Protein AF-A0A2J9VJ28-F1 (afdb_monomer_lite)

Structure (mmCIF, N/CA/C/O backbone):
data_AF-A0A2J9VJ28-F1
#
_entry.id   AF-A0A2J9VJ28-F1
#
loop_
_atom_site.group_PDB
_atom_site.id
_atom_site.type_symbol
_atom_site.label_atom_id
_atom_site.label_alt_id
_atom_site.label_comp_id
_atom_site.label_asym_id
_atom_site.label_entity_id
_atom_site.label_seq_id
_atom_site.pdbx_PDB_ins_code
_atom_site.Cartn_x
_atom_site.Cartn_y
_atom_site.Cartn_z
_atom_site.occupancy
_atom_site.B_iso_or_equiv
_atom_site.auth_seq_id
_atom_site.auth_comp_id
_atom_site.auth_asym_id
_atom_site.auth_atom_id
_atom_site.pdbx_PDB_model_num
ATOM 1 N N . MET A 1 1 ? 22.442 -10.511 1.779 1.00 36.62 1 MET A N 1
ATOM 2 C CA . MET A 1 1 ? 21.939 -11.692 2.509 1.00 36.62 1 MET A CA 1
ATOM 3 C C . MET A 1 1 ? 20.596 -11.286 3.087 1.00 36.62 1 MET A C 1
ATOM 5 O O . MET A 1 1 ? 20.595 -10.283 3.794 1.00 36.62 1 MET A O 1
ATOM 9 N N . PRO A 1 2 ? 19.474 -11.937 2.734 1.00 44.50 2 PRO A N 1
ATOM 10 C CA . PRO A 1 2 ? 18.228 -11.713 3.461 1.00 44.50 2 PRO A CA 1
ATOM 11 C C . PRO A 1 2 ? 18.479 -12.052 4.935 1.00 44.50 2 PRO A C 1
ATOM 13 O O . PRO A 1 2 ? 19.242 -12.977 5.234 1.00 44.50 2 PRO A O 1
ATOM 16 N N . ALA A 1 3 ? 17.928 -11.259 5.850 1.00 50.22 3 ALA A N 1
ATOM 17 C CA . ALA A 1 3 ? 17.976 -11.591 7.264 1.00 50.22 3 ALA A CA 1
ATOM 18 C C . ALA A 1 3 ? 17.287 -12.953 7.434 1.00 50.22 3 ALA A C 1
ATOM 20 O O . ALA A 1 3 ? 16.152 -13.126 6.999 1.00 50.22 3 ALA A O 1
ATOM 21 N N . HIS A 1 4 ? 17.997 -13.946 7.971 1.00 47.19 4 HIS A N 1
ATOM 22 C CA . HIS A 1 4 ? 17.440 -15.283 8.159 1.00 47.19 4 HIS A CA 1
ATOM 23 C C . HIS A 1 4 ? 16.258 -15.185 9.131 1.00 47.19 4 HIS A C 1
ATOM 25 O O . HIS A 1 4 ? 16.442 -14.815 10.290 1.00 47.19 4 HIS A O 1
ATOM 31 N N . ASN A 1 5 ? 15.056 -15.456 8.632 1.00 59.75 5 ASN A N 1
ATOM 32 C CA . ASN A 1 5 ? 13.830 -15.521 9.411 1.00 59.75 5 ASN A CA 1
ATOM 33 C C . ASN A 1 5 ? 13.154 -16.858 9.090 1.00 59.75 5 ASN A C 1
ATOM 35 O O . ASN A 1 5 ? 12.869 -17.135 7.925 1.00 59.75 5 ASN A O 1
ATOM 39 N N . ASP A 1 6 ? 12.924 -17.669 10.124 1.00 58.50 6 ASP A N 1
ATOM 40 C CA . ASP A 1 6 ? 12.365 -19.022 10.014 1.00 58.50 6 ASP A CA 1
ATOM 41 C C . ASP A 1 6 ? 10.912 -19.044 9.503 1.00 58.50 6 ASP A C 1
ATOM 43 O O . ASP A 1 6 ? 10.438 -20.084 9.050 1.00 58.50 6 ASP A O 1
ATOM 47 N N . ASN A 1 7 ? 10.207 -17.906 9.542 1.00 62.66 7 ASN A N 1
ATOM 48 C CA . ASN A 1 7 ? 8.799 -17.813 9.157 1.00 62.66 7 ASN A CA 1
ATOM 49 C C . ASN A 1 7 ? 8.594 -17.303 7.721 1.00 62.66 7 ASN A C 1
ATOM 51 O O . ASN A 1 7 ? 7.649 -17.738 7.069 1.00 62.66 7 ASN A O 1
ATOM 55 N N . PHE A 1 8 ? 9.447 -16.393 7.225 1.00 70.75 8 PHE A N 1
ATOM 56 C CA . PHE A 1 8 ? 9.437 -15.908 5.833 1.00 70.75 8 PHE A CA 1
ATOM 57 C C . PHE A 1 8 ? 10.669 -15.021 5.550 1.00 70.75 8 PHE A C 1
ATOM 59 O O . PHE A 1 8 ? 10.946 -14.114 6.341 1.00 70.75 8 PHE A O 1
ATOM 66 N N . PRO A 1 9 ? 11.384 -15.183 4.418 1.00 66.56 9 PRO A N 1
ATOM 67 C CA . PRO A 1 9 ? 12.689 -14.544 4.178 1.00 66.56 9 PRO A CA 1
ATOM 68 C C . PRO A 1 9 ? 12.651 -13.012 4.056 1.00 66.56 9 PRO A C 1
ATOM 70 O O . PRO A 1 9 ? 13.695 -12.361 4.114 1.00 66.56 9 PRO A O 1
ATOM 73 N N . TRP A 1 10 ? 11.460 -12.432 3.888 1.00 70.62 10 TRP A N 1
ATOM 74 C CA . TRP A 1 10 ? 11.256 -10.994 3.686 1.00 70.62 10 TRP A CA 1
ATOM 75 C C . TRP A 1 10 ? 10.707 -10.275 4.928 1.00 70.62 10 TRP A C 1
ATOM 77 O O . TRP A 1 10 ? 10.450 -9.072 4.892 1.00 70.62 10 TRP A O 1
ATOM 87 N N . MET A 1 11 ? 10.494 -10.986 6.035 1.00 71.81 11 MET A N 1
ATOM 88 C CA . MET A 1 11 ? 9.987 -10.390 7.270 1.00 71.81 11 MET A CA 1
ATOM 89 C C . MET A 1 11 ? 11.046 -9.560 7.994 1.00 71.81 11 MET A C 1
ATOM 91 O O . MET A 1 11 ? 12.244 -9.828 7.915 1.00 71.81 11 MET A O 1
ATOM 95 N N . SER A 1 12 ? 10.577 -8.578 8.767 1.00 68.00 12 SER A N 1
ATOM 96 C CA . SER A 1 12 ? 11.438 -7.803 9.654 1.00 68.00 12 SER A CA 1
ATOM 97 C C . SER A 1 12 ? 12.167 -8.728 10.617 1.00 68.00 12 SER A C 1
ATOM 99 O O . SER A 1 12 ? 11.549 -9.566 11.279 1.00 68.00 12 SER A O 1
ATOM 101 N N . TYR A 1 13 ? 13.476 -8.522 10.744 1.00 61.53 13 TYR A N 1
ATOM 102 C CA . TYR A 1 13 ? 14.297 -9.226 11.729 1.00 61.53 13 TYR A CA 1
ATOM 103 C C . TYR A 1 13 ? 13.820 -8.952 13.166 1.00 61.53 13 TYR A C 1
ATOM 105 O O . TYR A 1 13 ? 13.924 -9.804 14.045 1.00 61.53 13 TYR A O 1
ATOM 113 N N . TYR A 1 14 ? 13.243 -7.770 13.404 1.00 60.59 14 TYR A N 1
ATOM 114 C CA . TYR A 1 14 ? 12.724 -7.356 14.710 1.00 60.59 14 TYR A CA 1
ATOM 115 C C . TYR A 1 14 ? 11.274 -7.802 14.962 1.00 60.59 14 TYR A C 1
ATOM 117 O O . TYR A 1 14 ? 10.726 -7.544 16.039 1.00 60.59 14 TYR A O 1
ATOM 125 N N . GLY A 1 15 ? 10.643 -8.455 13.978 1.00 59.47 15 GLY A N 1
ATOM 126 C CA . GLY A 1 15 ? 9.337 -9.111 14.089 1.00 59.47 15 GLY A CA 1
ATOM 127 C C . GLY A 1 15 ? 8.144 -8.195 14.374 1.00 59.47 15 GLY A C 1
ATOM 128 O O . GLY A 1 15 ? 7.037 -8.696 14.536 1.00 59.47 15 GLY A O 1
ATOM 129 N N . ASN A 1 16 ? 8.329 -6.874 14.457 1.00 67.25 16 ASN A N 1
ATOM 130 C CA . ASN A 1 16 ? 7.264 -5.946 14.825 1.00 67.25 16 ASN A CA 1
ATOM 131 C C . ASN A 1 16 ? 7.320 -4.678 13.973 1.00 67.25 16 ASN A C 1
ATOM 133 O O . ASN A 1 16 ? 8.302 -3.937 14.011 1.00 67.25 16 ASN A O 1
ATOM 137 N N . TYR A 1 17 ? 6.219 -4.371 13.291 1.00 86.50 17 TYR A N 1
ATOM 138 C CA . TYR A 1 17 ? 6.070 -3.167 12.475 1.00 86.50 17 TYR A CA 1
ATOM 139 C C . TYR A 1 17 ? 5.407 -2.039 13.278 1.00 86.50 17 TYR A C 1
ATOM 141 O O . TYR A 1 17 ? 4.523 -1.342 12.784 1.00 86.50 17 TYR A O 1
ATOM 149 N N . LYS A 1 18 ? 5.859 -1.816 14.523 1.00 88.50 18 LYS A N 1
ATOM 150 C CA . LYS A 1 18 ? 5.230 -0.865 15.465 1.00 88.50 18 LYS A CA 1
ATOM 151 C C . LYS A 1 18 ? 5.097 0.542 14.901 1.00 88.50 18 LYS A C 1
ATOM 153 O O . LYS A 1 18 ? 4.093 1.204 15.134 1.00 88.50 18 LYS A O 1
ATOM 158 N N . PHE A 1 19 ? 6.110 0.999 14.163 1.00 89.00 19 PHE A N 1
ATOM 159 C CA . PHE A 1 19 ? 6.052 2.301 13.509 1.00 89.00 19 PHE A CA 1
ATOM 160 C C . PHE A 1 19 ? 4.891 2.349 12.515 1.00 89.00 19 PHE A C 1
ATOM 162 O O . PHE A 1 19 ? 4.063 3.247 12.589 1.00 89.00 19 PHE A O 1
ATOM 169 N N . PHE A 1 20 ? 4.780 1.355 11.635 1.00 92.75 20 PHE A N 1
ATOM 170 C CA . PHE A 1 20 ? 3.677 1.268 10.685 1.00 92.75 20 PHE A CA 1
ATOM 171 C C . PHE A 1 20 ? 2.314 1.202 11.387 1.00 92.75 20 PHE A C 1
ATOM 173 O O . PHE A 1 20 ? 1.430 1.991 11.059 1.00 92.75 20 PHE A O 1
ATOM 180 N N . GLU A 1 21 ? 2.162 0.333 12.387 1.00 94.50 21 GLU A N 1
ATOM 181 C CA . GLU A 1 21 ? 0.929 0.206 13.174 1.00 94.50 21 GLU A CA 1
ATOM 182 C C . GLU A 1 21 ? 0.527 1.541 13.810 1.00 94.50 21 GLU A C 1
ATOM 184 O O . GLU A 1 21 ? -0.621 1.970 13.685 1.00 94.50 21 GLU A O 1
ATOM 189 N N . GLN A 1 22 ? 1.480 2.241 14.434 1.00 94.44 22 GLN A N 1
ATOM 190 C CA . GLN A 1 22 ? 1.255 3.564 15.006 1.00 94.44 22 GLN A CA 1
ATOM 191 C C . GLN A 1 22 ? 0.779 4.555 13.937 1.00 94.44 22 GLN A C 1
ATOM 193 O O . GLN A 1 22 ? -0.231 5.228 14.134 1.00 94.44 22 GLN A O 1
ATOM 198 N N . ARG A 1 23 ? 1.457 4.618 12.783 1.00 95.19 23 ARG A N 1
ATOM 199 C CA . ARG A 1 23 ? 1.068 5.524 11.693 1.00 95.19 23 ARG A CA 1
ATOM 200 C C . ARG A 1 23 ? -0.318 5.210 11.147 1.00 95.19 23 ARG A C 1
ATOM 202 O O . ARG A 1 23 ? -1.038 6.148 10.827 1.00 95.19 23 ARG A O 1
ATOM 209 N N . MET A 1 24 ? -0.701 3.937 11.049 1.00 96.62 24 MET A N 1
ATOM 210 C CA . MET A 1 24 ? -2.042 3.549 10.602 1.00 96.62 24 MET A CA 1
ATOM 211 C C . MET A 1 24 ? -3.113 3.938 11.619 1.00 96.62 24 MET A C 1
ATOM 213 O O . MET A 1 24 ? -4.136 4.482 11.222 1.00 96.62 24 MET A O 1
ATOM 217 N N . ASN A 1 25 ? -2.859 3.747 12.915 1.00 95.38 25 ASN A N 1
ATOM 218 C CA . ASN A 1 25 ? -3.793 4.144 13.974 1.00 95.38 25 ASN A CA 1
ATOM 219 C C . ASN A 1 25 ? -3.971 5.670 14.082 1.00 95.38 25 ASN A C 1
ATOM 221 O O . ASN A 1 25 ? -5.034 6.142 14.472 1.00 95.38 25 ASN A O 1
ATOM 225 N N . GLU A 1 26 ? -2.950 6.452 13.724 1.00 96.19 26 GLU A N 1
ATOM 226 C CA . GLU A 1 26 ? -3.006 7.922 13.702 1.00 96.19 26 GLU A CA 1
ATOM 227 C C . GLU A 1 26 ? -3.590 8.492 12.393 1.00 96.19 26 GLU A C 1
ATOM 229 O O . GLU A 1 26 ? -3.913 9.682 12.318 1.00 96.19 26 GLU A O 1
ATOM 234 N N . HIS A 1 27 ? -3.698 7.690 11.329 1.00 97.00 27 HIS A N 1
ATOM 235 C CA . HIS A 1 27 ? -4.052 8.193 10.006 1.00 97.00 27 HIS A CA 1
ATOM 236 C C . HIS A 1 27 ? -5.557 8.465 9.880 1.00 97.00 27 HIS A C 1
ATOM 238 O O . HIS A 1 27 ? -6.380 7.560 9.952 1.00 97.00 27 HIS A O 1
ATOM 244 N N . SER A 1 28 ? -5.936 9.698 9.535 1.00 96.88 28 SER A N 1
ATOM 245 C CA . SER A 1 28 ? -7.340 10.155 9.466 1.00 96.88 28 SER A CA 1
ATOM 246 C C . SER A 1 28 ? -8.233 9.460 8.423 1.00 96.88 28 SER A C 1
ATOM 248 O O . SER A 1 28 ? -9.434 9.728 8.354 1.00 96.88 28 SER A O 1
ATOM 250 N N . LYS A 1 29 ? -7.662 8.605 7.570 1.00 97.00 29 LYS A N 1
ATOM 251 C CA . LYS A 1 29 ? -8.390 7.781 6.583 1.00 97.00 29 LYS A CA 1
ATOM 252 C C . LYS A 1 29 ? -8.544 6.323 6.992 1.00 97.00 29 LYS A C 1
ATOM 254 O O . LYS A 1 29 ? -9.261 5.603 6.303 1.00 97.00 29 LYS A O 1
ATOM 259 N N . VAL A 1 30 ? -7.891 5.906 8.068 1.00 97.69 30 VAL A N 1
ATOM 260 C CA . VAL A 1 30 ? -7.955 4.545 8.592 1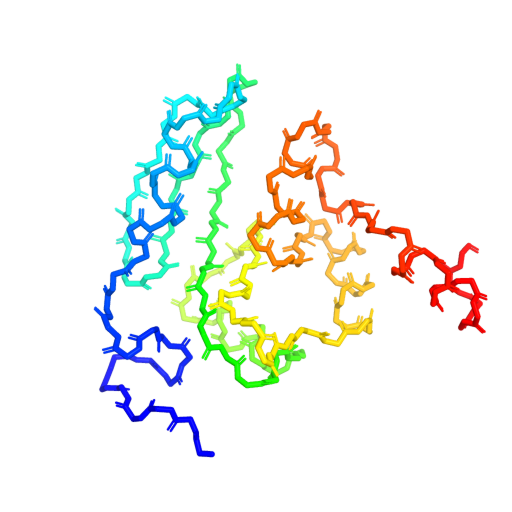.00 97.69 30 VAL A CA 1
ATOM 261 C C . VAL A 1 30 ? -8.971 4.518 9.731 1.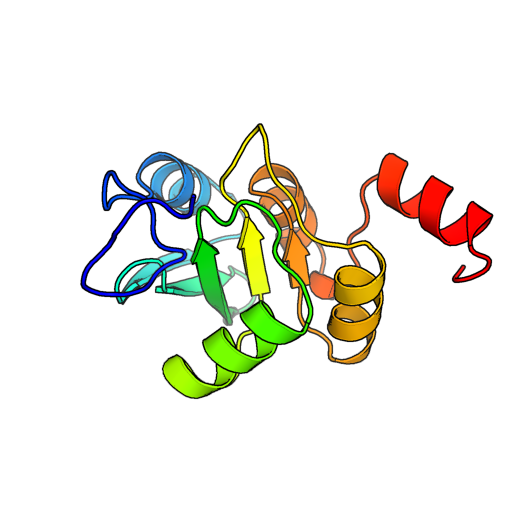00 97.69 30 VAL A C 1
ATOM 263 O O . VAL A 1 30 ? -8.944 5.374 10.610 1.00 97.69 30 VAL A O 1
ATOM 266 N N . ASN A 1 31 ? -9.873 3.544 9.681 1.00 97.31 31 ASN A N 1
ATOM 267 C CA . ASN A 1 31 ? -10.819 3.233 10.747 1.00 97.31 31 ASN A CA 1
ATOM 268 C C . ASN A 1 31 ? -10.211 2.229 11.732 1.00 97.31 31 ASN A C 1
ATOM 270 O O . ASN A 1 31 ? -10.311 2.387 12.945 1.00 97.31 31 ASN A O 1
ATOM 274 N N . SER A 1 32 ? -9.573 1.181 11.204 1.00 97.06 32 SER A N 1
ATOM 275 C CA . SER A 1 32 ? -8.959 0.130 12.011 1.00 97.06 32 SER A CA 1
ATOM 276 C C . SER A 1 32 ? -7.772 -0.511 11.289 1.00 97.06 32 SER A C 1
ATOM 278 O O . SER A 1 32 ? -7.735 -0.597 10.061 1.00 97.06 32 SER A O 1
ATOM 280 N N . CYS A 1 33 ? -6.783 -0.956 12.063 1.00 97.06 33 CYS A N 1
ATOM 281 C CA . CYS A 1 33 ? -5.626 -1.701 11.579 1.00 97.06 33 CYS A CA 1
ATOM 282 C C . CYS A 1 33 ? -5.480 -2.964 12.427 1.00 97.06 33 CYS A C 1
ATOM 284 O O . CYS A 1 33 ? -5.233 -2.887 13.631 1.00 97.06 33 CYS A O 1
ATOM 286 N N . ARG A 1 34 ? -5.677 -4.134 11.814 1.00 96.12 34 ARG A N 1
ATOM 287 C CA . ARG A 1 34 ? -5.614 -5.429 12.493 1.00 96.12 34 ARG A CA 1
ATOM 288 C C . ARG A 1 34 ? -4.536 -6.294 11.869 1.00 96.12 34 ARG A C 1
ATOM 290 O O . ARG A 1 34 ? -4.583 -6.573 10.675 1.00 96.12 34 ARG A O 1
ATOM 297 N N . GLN A 1 35 ? -3.621 -6.785 12.692 1.00 94.38 35 GLN A N 1
ATOM 298 C CA . GLN A 1 35 ? -2.669 -7.800 12.267 1.00 94.38 35 GLN A CA 1
ATOM 299 C C . GLN A 1 35 ? -3.394 -9.135 12.026 1.00 94.38 35 GLN A C 1
ATOM 301 O O . GLN A 1 35 ? -4.173 -9.592 12.866 1.00 94.38 35 GLN A O 1
ATOM 306 N N . LEU A 1 36 ? -3.165 -9.725 10.855 1.00 92.88 36 LEU A N 1
ATOM 307 C CA . LEU A 1 36 ? -3.660 -11.046 10.467 1.00 92.88 36 LEU A CA 1
ATOM 308 C C . LEU A 1 36 ? -2.579 -12.114 10.642 1.00 92.88 36 LEU A C 1
ATOM 310 O O . LEU A 1 36 ? -2.888 -13.217 11.076 1.00 92.88 36 LEU A O 1
ATOM 314 N N . ASP A 1 37 ? -1.338 -11.763 10.307 1.00 89.94 37 ASP A N 1
ATOM 315 C CA . ASP A 1 37 ? -0.157 -12.619 10.411 1.00 89.94 37 ASP A CA 1
ATOM 316 C C . ASP A 1 37 ? 1.106 -11.742 10.538 1.00 89.94 37 ASP A C 1
ATOM 318 O O . ASP A 1 37 ? 1.033 -10.507 10.577 1.00 89.94 37 ASP A O 1
ATOM 322 N N . ALA A 1 38 ? 2.286 -12.345 10.603 1.00 85.94 38 ALA A N 1
ATOM 323 C CA . ALA A 1 38 ? 3.550 -11.628 10.582 1.00 85.94 38 ALA A CA 1
ATOM 324 C C . ALA A 1 38 ? 3.681 -10.795 9.288 1.00 85.94 38 ALA A C 1
ATOM 326 O O . ALA A 1 38 ? 3.672 -11.302 8.172 1.00 85.94 38 ALA A O 1
ATOM 327 N N . GLY A 1 39 ? 3.735 -9.469 9.440 1.00 89.12 39 GLY A N 1
ATOM 328 C CA . GLY A 1 39 ? 3.765 -8.535 8.309 1.00 89.12 39 GLY A CA 1
ATOM 329 C C . GLY A 1 39 ? 2.465 -8.435 7.504 1.00 89.12 39 GLY A C 1
ATOM 330 O O . GLY A 1 39 ? 2.406 -7.634 6.580 1.00 89.12 39 GLY A O 1
ATOM 331 N N . LEU A 1 40 ? 1.405 -9.176 7.836 1.00 93.88 40 LEU A N 1
ATOM 332 C CA . LEU A 1 40 ? 0.139 -9.140 7.104 1.00 93.88 40 LEU A CA 1
ATOM 333 C C . LEU A 1 40 ? -0.942 -8.439 7.922 1.00 93.88 40 LEU A C 1
ATOM 335 O O . LEU A 1 40 ? -1.227 -8.821 9.057 1.00 93.88 40 LEU A O 1
ATOM 339 N N . TYR A 1 41 ? -1.591 -7.446 7.322 1.00 96.62 41 TYR A N 1
ATOM 340 C CA . TYR A 1 41 ? -2.571 -6.590 7.978 1.00 96.62 41 TYR A CA 1
ATOM 341 C C . TYR A 1 41 ? -3.868 -6.494 7.181 1.00 96.62 41 TYR A C 1
ATOM 343 O O . TYR A 1 41 ? -3.879 -6.489 5.953 1.00 96.62 41 TYR A O 1
ATOM 351 N N . SER A 1 42 ? -4.969 -6.365 7.912 1.00 97.75 42 SER A N 1
ATOM 352 C CA . SER A 1 42 ? -6.260 -5.913 7.414 1.00 97.75 42 SER A CA 1
ATOM 353 C C . SER A 1 42 ? -6.452 -4.467 7.849 1.00 97.75 42 SER A C 1
ATOM 355 O O . SER A 1 42 ? -6.548 -4.192 9.047 1.00 97.75 42 SER A O 1
ATOM 357 N N . ILE A 1 43 ? -6.519 -3.553 6.887 1.00 98.06 43 ILE A N 1
ATOM 358 C CA . ILE A 1 43 ? -6.693 -2.121 7.131 1.00 98.06 43 ILE A CA 1
ATOM 359 C C . ILE A 1 43 ? -8.062 -1.713 6.624 1.00 98.06 43 ILE A C 1
ATOM 361 O O . ILE A 1 43 ? -8.330 -1.750 5.427 1.00 98.06 43 ILE A O 1
ATOM 365 N N . GLU A 1 44 ? -8.935 -1.318 7.532 1.00 98.00 44 GLU A N 1
ATOM 366 C CA . GLU A 1 44 ? -10.231 -0.767 7.179 1.00 98.00 44 GLU A CA 1
ATOM 367 C C . GLU A 1 44 ? -10.101 0.744 7.012 1.00 98.00 44 GLU A C 1
ATOM 369 O O . GLU A 1 44 ? -9.643 1.445 7.914 1.00 98.00 44 GLU A O 1
ATOM 374 N N . LEU A 1 45 ? -10.494 1.256 5.852 1.00 97.00 45 LEU A N 1
ATOM 375 C CA . LEU A 1 45 ? -10.551 2.684 5.583 1.00 97.00 45 LEU A CA 1
ATOM 376 C C . LEU A 1 45 ? -11.900 3.257 6.021 1.00 97.00 45 LEU A C 1
ATOM 378 O O . LEU A 1 45 ? -12.925 2.583 5.966 1.00 97.00 45 LEU A O 1
ATOM 382 N N . ASN A 1 46 ? -11.935 4.555 6.319 1.00 94.44 46 ASN A N 1
ATOM 383 C CA . ASN A 1 46 ? -13.166 5.284 6.667 1.00 94.44 46 ASN A CA 1
ATOM 384 C C . ASN A 1 46 ? -14.217 5.300 5.541 1.00 94.44 46 ASN A C 1
ATOM 386 O O . ASN A 1 46 ? -15.358 5.697 5.753 1.00 94.44 46 ASN A O 1
ATOM 390 N N . THR A 1 47 ? -13.843 4.879 4.331 1.00 92.12 47 THR A N 1
ATOM 391 C CA . THR A 1 47 ? -14.763 4.672 3.206 1.00 92.12 47 THR A CA 1
ATOM 392 C C . THR A 1 47 ? -15.514 3.337 3.272 1.00 92.12 47 THR A C 1
ATOM 394 O O . THR A 1 47 ? -16.360 3.089 2.418 1.00 92.12 47 THR A O 1
ATOM 397 N N . GLY A 1 48 ? -15.193 2.467 4.236 1.00 92.06 48 GLY A N 1
ATOM 398 C CA . GLY A 1 48 ? -15.698 1.096 4.348 1.00 92.06 48 GLY A CA 1
ATOM 399 C C . GLY A 1 48 ? -14.931 0.073 3.501 1.00 92.06 48 GLY A C 1
ATOM 400 O O . GLY A 1 48 ? -15.258 -1.109 3.530 1.00 92.06 48 GLY A O 1
ATOM 401 N N . LYS A 1 49 ? -13.909 0.495 2.739 1.00 94.81 49 LYS A N 1
ATOM 402 C CA . LYS A 1 49 ? -13.028 -0.429 2.008 1.00 94.81 49 LYS A CA 1
ATOM 403 C C . LYS A 1 49 ? -12.027 -1.061 2.973 1.00 94.81 49 LYS A C 1
ATOM 405 O O . LYS A 1 49 ? -11.344 -0.345 3.698 1.00 94.81 49 LYS A O 1
ATOM 410 N N . THR A 1 50 ? -11.883 -2.379 2.918 1.00 97.44 50 THR A N 1
ATOM 411 C CA . THR A 1 50 ? -10.825 -3.110 3.624 1.00 97.44 50 THR A CA 1
ATOM 412 C C . THR A 1 50 ? -9.699 -3.450 2.656 1.00 97.44 50 THR A C 1
ATOM 414 O O . THR A 1 50 ? -9.968 -3.898 1.545 1.00 97.44 50 THR A O 1
ATOM 417 N N . LEU A 1 51 ? -8.455 -3.216 3.070 1.00 98.19 51 LEU A N 1
ATOM 418 C CA . LEU A 1 51 ? -7.244 -3.534 2.323 1.00 98.19 51 LEU A CA 1
ATOM 419 C C . LEU A 1 51 ? -6.468 -4.637 3.041 1.00 98.19 51 LEU A C 1
ATOM 421 O O . LEU A 1 51 ? -6.151 -4.501 4.225 1.00 98.19 51 LEU A O 1
ATOM 425 N N . LYS A 1 52 ? -6.110 -5.692 2.314 1.00 98.06 52 LYS A N 1
ATOM 426 C CA . LYS A 1 52 ? -5.135 -6.692 2.738 1.00 98.06 52 LYS A CA 1
ATOM 427 C C . LYS A 1 52 ? -3.733 -6.228 2.357 1.00 98.06 52 LYS A C 1
ATOM 429 O O . LYS A 1 52 ? -3.367 -6.209 1.183 1.00 98.06 52 LYS A O 1
ATOM 434 N N . VAL A 1 53 ? -2.961 -5.829 3.360 1.00 97.50 53 VAL A N 1
ATOM 435 C CA . VAL A 1 53 ? -1.666 -5.171 3.187 1.00 97.50 53 VAL A CA 1
ATOM 436 C C . VAL A 1 53 ? -0.557 -6.049 3.733 1.00 97.50 53 VAL A C 1
ATOM 438 O O . VAL A 1 53 ? -0.600 -6.450 4.894 1.00 97.50 53 VAL A O 1
ATOM 441 N N . PHE A 1 54 ? 0.447 -6.318 2.906 1.00 95.06 54 PHE A N 1
ATOM 442 C CA . PHE A 1 54 ? 1.672 -6.982 3.330 1.00 95.06 54 PHE A CA 1
ATOM 443 C C . PHE A 1 54 ? 2.788 -5.950 3.507 1.00 95.06 54 PHE A C 1
ATOM 445 O O . PHE A 1 54 ? 3.022 -5.137 2.621 1.00 95.06 54 PHE A O 1
ATOM 452 N N . ILE A 1 55 ? 3.474 -5.962 4.644 1.00 92.44 55 ILE A N 1
ATOM 453 C CA . ILE A 1 55 ? 4.636 -5.123 4.927 1.00 92.44 55 ILE A CA 1
ATOM 454 C C . ILE A 1 55 ? 5.857 -6.010 5.171 1.00 92.44 55 ILE A C 1
ATOM 456 O O . ILE A 1 55 ? 5.797 -6.969 5.938 1.00 92.44 55 ILE A O 1
ATOM 460 N N . CYS A 1 56 ? 6.966 -5.690 4.504 1.00 89.00 56 CYS A N 1
ATOM 461 C CA . CYS A 1 56 ? 8.180 -6.505 4.510 1.00 89.00 56 CYS A CA 1
ATOM 462 C C . CYS A 1 56 ? 9.461 -5.655 4.511 1.00 89.00 56 CYS A C 1
ATOM 464 O O . CYS A 1 56 ? 9.461 -4.504 4.073 1.00 89.00 56 CYS A O 1
ATOM 466 N N . GLU A 1 57 ? 10.574 -6.230 4.968 1.00 83.19 57 GLU A N 1
ATOM 467 C CA . GLU A 1 57 ? 11.924 -5.645 4.911 1.00 83.19 57 GLU A CA 1
ATOM 468 C C . GLU A 1 57 ? 12.768 -6.389 3.862 1.00 83.19 57 GLU A C 1
ATOM 470 O O . GLU A 1 57 ? 13.747 -7.062 4.175 1.00 83.19 57 GLU A O 1
ATOM 475 N N . CYS A 1 58 ? 12.370 -6.311 2.591 1.00 76.12 58 CYS A N 1
ATOM 476 C CA . CYS A 1 58 ? 13.091 -6.973 1.504 1.00 76.12 58 CYS A CA 1
ATOM 477 C C . CYS A 1 58 ? 14.182 -6.070 0.906 1.00 76.12 58 CYS A C 1
ATOM 479 O O . CYS A 1 58 ? 13.949 -4.878 0.706 1.00 76.12 58 CYS A O 1
ATOM 481 N N . TYR A 1 59 ? 15.357 -6.641 0.589 1.00 70.94 59 TYR A N 1
ATOM 482 C CA . TYR A 1 59 ? 16.476 -5.913 -0.029 1.00 70.94 59 TYR A CA 1
ATOM 483 C C . TYR A 1 59 ? 16.188 -5.453 -1.467 1.00 70.94 59 TYR A C 1
ATOM 485 O O . TYR A 1 59 ? 16.614 -4.380 -1.893 1.00 70.94 59 TYR A O 1
ATOM 493 N N . SER A 1 60 ? 15.445 -6.261 -2.215 1.00 78.12 60 SER A N 1
ATOM 494 C CA . SER A 1 60 ? 14.984 -5.933 -3.557 1.00 78.12 60 SER A CA 1
ATOM 495 C C . SER A 1 60 ? 13.687 -6.686 -3.791 1.00 78.12 60 SER A C 1
ATOM 497 O O . SER A 1 60 ? 13.701 -7.909 -3.866 1.00 78.12 60 SER A O 1
ATOM 499 N N . PHE A 1 61 ? 12.572 -5.960 -3.828 1.00 86.56 61 PHE A N 1
ATOM 500 C CA . PHE A 1 61 ? 11.255 -6.565 -4.002 1.00 86.56 61 PHE A CA 1
ATOM 501 C C . PHE A 1 61 ? 10.801 -6.416 -5.459 1.00 86.56 61 PHE A C 1
ATOM 503 O O . PHE A 1 61 ? 10.534 -5.307 -5.931 1.00 86.56 61 PHE A O 1
ATOM 510 N N . GLY A 1 62 ? 10.757 -7.527 -6.187 1.00 89.94 62 GLY A N 1
ATOM 511 C CA . GLY A 1 62 ? 10.370 -7.606 -7.588 1.00 89.94 62 GLY A CA 1
ATOM 512 C C . GLY A 1 62 ? 9.169 -8.525 -7.812 1.00 89.94 62 GLY A C 1
ATOM 513 O O . GLY A 1 62 ? 8.428 -8.886 -6.897 1.00 89.94 62 GLY A O 1
ATOM 514 N N . THR A 1 63 ? 8.951 -8.891 -9.075 1.00 92.19 63 THR A N 1
ATOM 515 C CA . THR A 1 63 ? 7.811 -9.722 -9.489 1.00 92.19 63 THR A CA 1
ATOM 516 C C . THR A 1 63 ? 7.830 -11.103 -8.847 1.00 92.19 63 THR A C 1
ATOM 518 O O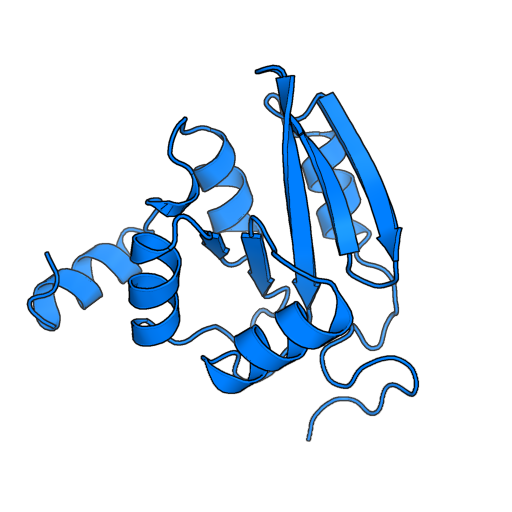 . THR A 1 63 ? 6.773 -11.602 -8.473 1.00 92.19 63 THR A O 1
ATOM 521 N N . ALA A 1 64 ? 9.006 -11.714 -8.687 1.00 90.75 64 AL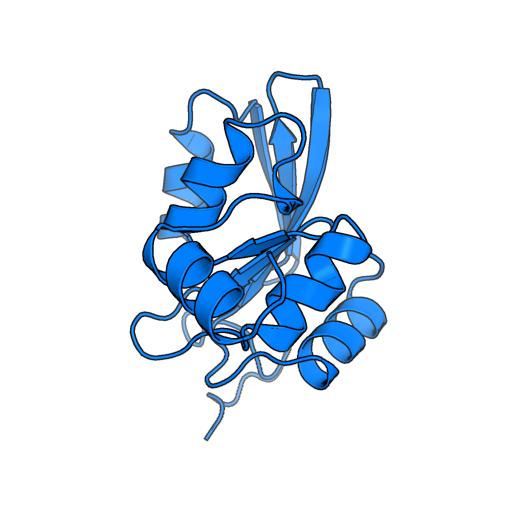A A N 1
ATOM 522 C CA . ALA A 1 64 ? 9.125 -13.035 -8.077 1.00 90.75 64 ALA A CA 1
ATOM 523 C C . ALA A 1 64 ? 8.695 -13.011 -6.603 1.00 90.75 64 ALA A C 1
ATOM 525 O O . ALA A 1 64 ? 7.858 -13.816 -6.198 1.00 90.75 64 ALA A O 1
ATOM 526 N N . GLU A 1 65 ? 9.184 -12.037 -5.831 1.00 91.00 65 GLU A N 1
ATOM 527 C CA . GLU A 1 65 ? 8.840 -11.882 -4.414 1.00 91.00 65 GLU A CA 1
ATOM 528 C C . GLU A 1 65 ? 7.356 -11.535 -4.225 1.00 91.00 65 GLU A C 1
ATOM 530 O O . GLU A 1 65 ? 6.717 -11.988 -3.272 1.00 91.00 65 GLU A O 1
ATOM 535 N N . TYR A 1 66 ? 6.777 -10.761 -5.149 1.00 93.19 66 TYR A N 1
ATOM 536 C CA . TYR A 1 66 ? 5.342 -10.487 -5.158 1.00 93.19 66 TYR A CA 1
ATOM 537 C C . TYR A 1 66 ? 4.512 -11.752 -5.408 1.00 93.19 66 TYR A C 1
ATOM 539 O O . TYR A 1 66 ? 3.562 -12.011 -4.670 1.00 93.19 66 TYR A O 1
ATOM 547 N N . VAL A 1 67 ? 4.883 -12.558 -6.409 1.00 92.88 67 VAL A N 1
ATOM 548 C CA . VAL A 1 67 ? 4.200 -13.825 -6.713 1.00 92.88 67 VAL A CA 1
ATOM 549 C C . VAL A 1 67 ? 4.278 -14.775 -5.521 1.00 92.88 67 VAL A C 1
ATOM 551 O O . VAL A 1 67 ? 3.241 -15.261 -5.081 1.00 92.88 67 VAL A O 1
ATOM 554 N N . GLU A 1 68 ? 5.462 -14.954 -4.932 1.00 91.94 68 GLU A N 1
ATOM 555 C CA . GLU A 1 68 ? 5.649 -15.771 -3.726 1.00 91.94 68 GLU A CA 1
ATOM 556 C C . GLU A 1 68 ? 4.781 -15.260 -2.561 1.00 91.94 68 GLU A C 1
ATOM 558 O O . GLU A 1 68 ? 4.132 -16.037 -1.859 1.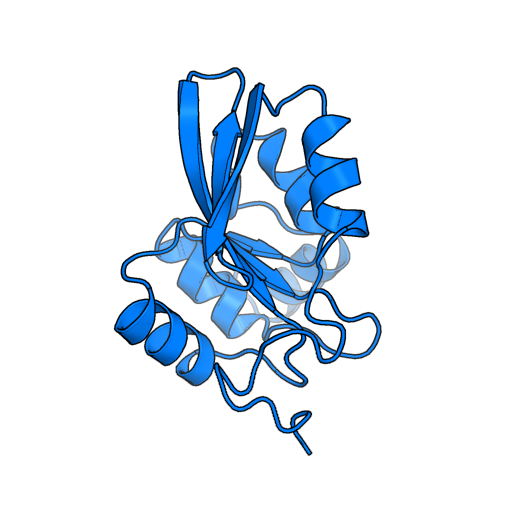00 91.94 68 GLU A O 1
ATOM 563 N N . SER A 1 69 ? 4.698 -13.940 -2.372 1.00 91.81 69 SER A N 1
ATOM 564 C CA . SER A 1 69 ? 3.834 -13.342 -1.344 1.00 91.81 69 SER A CA 1
ATOM 565 C C . SER A 1 69 ? 2.355 -13.658 -1.591 1.00 91.81 69 SER A C 1
ATOM 567 O O . SER A 1 69 ? 1.622 -13.956 -0.648 1.00 91.81 69 SER A O 1
ATOM 569 N N . CYS A 1 70 ? 1.910 -13.635 -2.849 1.00 93.19 70 CYS A N 1
ATOM 570 C CA . CYS A 1 70 ? 0.546 -14.002 -3.215 1.00 93.19 70 CYS A CA 1
ATOM 571 C C . CYS A 1 70 ? 0.260 -15.502 -3.089 1.00 93.19 70 CYS A C 1
ATOM 573 O O . CYS A 1 70 ? -0.862 -15.869 -2.748 1.00 93.19 70 CYS A O 1
ATOM 575 N N . GLU A 1 71 ? 1.236 -16.375 -3.327 1.00 93.19 71 GLU A N 1
ATOM 576 C CA . GLU A 1 71 ? 1.083 -17.818 -3.104 1.00 93.19 71 GLU A CA 1
ATOM 577 C C . GLU A 1 71 ? 0.896 -18.140 -1.616 1.00 93.19 71 GLU A C 1
ATOM 579 O O . GLU A 1 71 ? 0.050 -18.961 -1.264 1.00 93.19 71 GLU A O 1
ATOM 584 N N . ASN A 1 72 ? 1.628 -17.449 -0.739 1.00 90.62 72 ASN A N 1
ATOM 585 C CA . ASN A 1 72 ? 1.567 -17.675 0.706 1.00 90.62 72 ASN A CA 1
ATOM 586 C C . ASN A 1 72 ? 0.357 -17.003 1.367 1.00 90.62 72 ASN A C 1
ATOM 588 O O . ASN A 1 72 ? -0.329 -17.608 2.191 1.00 90.62 72 ASN A O 1
ATOM 592 N N . TYR A 1 73 ? 0.071 -15.749 1.009 1.00 91.88 73 TYR A N 1
ATOM 593 C CA . TYR A 1 73 ? -0.955 -14.945 1.675 1.00 91.88 73 TYR A CA 1
ATOM 594 C C . TYR A 1 73 ? -2.230 -14.766 0.846 1.00 91.88 73 TYR A C 1
ATOM 596 O O . TYR A 1 73 ? -3.190 -14.167 1.331 1.00 91.88 73 TYR A O 1
ATOM 604 N N . GLY A 1 74 ? -2.299 -15.279 -0.380 1.00 93.25 74 GLY A N 1
ATOM 605 C CA . GLY A 1 74 ? -3.384 -14.994 -1.321 1.00 93.25 74 GLY A CA 1
ATOM 606 C C . GLY A 1 74 ? -3.282 -13.593 -1.936 1.00 93.25 74 GLY A C 1
ATOM 607 O O . GLY A 1 74 ? -2.283 -12.893 -1.788 1.00 93.25 74 GLY A O 1
ATOM 608 N N . SER A 1 75 ? -4.341 -13.154 -2.622 1.00 95.06 75 SER A N 1
ATOM 609 C CA . SER A 1 75 ? -4.382 -11.830 -3.258 1.00 95.06 75 SER A CA 1
ATOM 610 C C . SER A 1 75 ? -4.155 -10.701 -2.249 1.00 95.06 75 SER A C 1
ATOM 612 O O . SER A 1 75 ? -4.819 -10.659 -1.210 1.00 95.06 75 SER A O 1
ATOM 614 N N . LEU A 1 76 ? -3.260 -9.774 -2.584 1.00 97.25 76 LEU A N 1
ATOM 615 C CA . LEU A 1 76 ? -2.923 -8.609 -1.770 1.00 97.25 76 LEU A CA 1
ATOM 616 C C . LEU A 1 76 ? -3.453 -7.336 -2.430 1.00 97.25 76 LEU A C 1
ATOM 618 O O . LEU A 1 76 ? -3.389 -7.190 -3.647 1.00 97.25 76 LEU A O 1
ATOM 622 N N . ASP A 1 77 ? -3.933 -6.399 -1.619 1.00 98.19 77 ASP A N 1
ATOM 623 C CA . ASP A 1 77 ? -4.367 -5.077 -2.076 1.00 98.19 77 ASP A CA 1
ATOM 624 C C . ASP A 1 77 ? -3.190 -4.100 -2.145 1.00 98.19 77 ASP A C 1
ATOM 626 O O . ASP A 1 77 ? -3.157 -3.205 -2.998 1.00 98.19 77 ASP A O 1
ATOM 630 N N . ALA A 1 78 ? -2.218 -4.252 -1.242 1.00 97.81 78 ALA A N 1
ATOM 631 C CA . ALA A 1 78 ? -0.983 -3.487 -1.271 1.00 97.81 78 ALA A CA 1
ATOM 632 C C . ALA A 1 78 ? 0.202 -4.234 -0.644 1.00 97.81 78 ALA A C 1
ATOM 634 O O . ALA A 1 78 ? 0.032 -5.033 0.279 1.00 97.81 78 ALA A O 1
ATOM 635 N N . VAL A 1 79 ? 1.406 -3.899 -1.104 1.00 96.00 79 VAL A N 1
ATOM 636 C CA . VAL A 1 79 ? 2.681 -4.275 -0.490 1.00 96.00 79 VAL A CA 1
ATOM 637 C C . VAL A 1 79 ? 3.446 -3.019 -0.084 1.00 96.00 79 VAL A C 1
ATOM 639 O O . VAL A 1 79 ? 3.510 -2.041 -0.834 1.00 96.00 79 VAL A O 1
ATOM 642 N N . ILE A 1 80 ? 4.031 -3.053 1.109 1.00 94.69 80 ILE A N 1
ATOM 643 C CA . ILE A 1 80 ? 4.804 -1.966 1.696 1.00 94.69 80 ILE A CA 1
ATOM 644 C C . ILE A 1 80 ? 6.221 -2.449 1.983 1.00 94.69 80 ILE A C 1
ATOM 646 O O . ILE A 1 80 ? 6.430 -3.401 2.736 1.00 94.69 80 ILE A O 1
ATOM 650 N N . ILE A 1 81 ? 7.207 -1.749 1.435 1.00 92.00 81 ILE A N 1
ATOM 651 C CA . ILE A 1 81 ? 8.616 -1.990 1.728 1.00 92.00 81 ILE A CA 1
ATOM 652 C C . ILE A 1 81 ? 9.032 -1.080 2.884 1.00 92.00 81 ILE A C 1
ATOM 654 O O . ILE A 1 81 ? 9.092 0.142 2.759 1.00 92.00 81 ILE A O 1
ATOM 658 N N . SER A 1 82 ? 9.301 -1.685 4.038 1.00 87.19 82 SER A N 1
ATOM 659 C CA . SER A 1 82 ? 9.663 -1.011 5.288 1.00 87.19 82 SER A CA 1
ATOM 660 C C . SER A 1 82 ? 11.183 -0.904 5.464 1.00 87.19 82 SER A C 1
ATOM 662 O O . SER A 1 82 ? 11.710 -1.225 6.526 1.00 87.19 82 SER A O 1
ATOM 664 N N . SER A 1 83 ? 11.913 -0.480 4.429 1.00 77.56 83 SER A N 1
ATOM 665 C CA . SER A 1 83 ? 13.377 -0.354 4.470 1.00 77.56 83 SER A CA 1
ATOM 666 C C . SER A 1 83 ? 13.845 0.972 3.881 1.00 77.56 83 SER A C 1
ATOM 668 O O . SER A 1 83 ? 13.419 1.365 2.803 1.00 77.56 83 SER A O 1
ATOM 670 N N . ASN A 1 84 ? 14.776 1.640 4.567 1.00 70.44 84 ASN A N 1
ATOM 671 C CA . ASN A 1 84 ? 15.394 2.881 4.079 1.00 70.44 84 ASN A CA 1
ATOM 672 C C . ASN A 1 84 ? 16.470 2.642 3.010 1.00 70.44 84 ASN A C 1
ATOM 674 O O . ASN A 1 84 ? 16.913 3.581 2.356 1.00 70.44 84 ASN A O 1
ATOM 678 N N . TRP A 1 85 ? 16.939 1.403 2.879 1.00 64.44 85 TRP A N 1
ATOM 679 C CA . TRP A 1 85 ? 18.077 1.046 2.028 1.00 64.44 85 TRP A CA 1
ATOM 680 C C . TRP A 1 85 ? 17.660 0.250 0.796 1.00 64.44 85 TRP A C 1
ATOM 682 O O . TRP A 1 85 ? 18.497 -0.081 -0.037 1.00 64.44 85 TRP A O 1
ATOM 692 N N . CYS A 1 86 ? 16.390 -0.141 0.740 1.00 72.06 86 CYS A N 1
ATOM 693 C CA . CYS A 1 86 ? 15.882 -1.167 -0.151 1.00 72.06 86 CYS A CA 1
ATOM 694 C C . CYS A 1 86 ? 14.503 -0.756 -0.653 1.00 72.06 86 CYS A C 1
ATOM 696 O O . CYS A 1 86 ? 13.758 -0.083 0.055 1.00 72.06 86 CYS A O 1
ATOM 698 N N . GLY A 1 87 ? 14.160 -1.171 -1.864 1.00 82.31 87 GLY A N 1
ATOM 699 C CA . GLY A 1 87 ? 12.924 -0.752 -2.503 1.00 82.31 87 GLY A CA 1
ATOM 700 C C . GLY A 1 87 ? 12.394 -1.795 -3.467 1.00 82.31 87 GLY A C 1
ATOM 701 O O . GLY A 1 87 ? 12.915 -2.906 -3.585 1.00 82.31 87 GLY A O 1
ATOM 702 N N . TYR A 1 88 ? 11.340 -1.402 -4.161 1.00 90.19 88 TYR A N 1
ATOM 703 C CA . TYR A 1 88 ? 10.724 -2.174 -5.224 1.00 90.19 88 TYR A CA 1
ATOM 704 C C . TYR A 1 88 ? 11.179 -1.677 -6.598 1.00 90.19 88 TYR A C 1
ATOM 706 O O . TYR A 1 88 ? 11.596 -0.525 -6.748 1.00 90.19 88 TYR A O 1
ATOM 714 N N . SER A 1 89 ? 11.084 -2.530 -7.618 1.00 91.69 89 SER A N 1
ATOM 715 C CA . SER A 1 89 ? 11.349 -2.102 -8.994 1.00 91.69 89 SER A CA 1
ATOM 716 C C . SER A 1 89 ? 10.191 -1.266 -9.557 1.00 91.69 89 SER A C 1
ATOM 718 O O . SER A 1 89 ? 9.018 -1.481 -9.244 1.00 91.69 89 SER A O 1
ATOM 720 N N . LEU A 1 90 ? 10.509 -0.305 -10.429 1.00 92.50 90 LEU A N 1
ATOM 721 C CA . LEU A 1 90 ? 9.488 0.515 -11.095 1.00 92.50 90 LEU A CA 1
ATOM 722 C C . LEU A 1 90 ? 8.647 -0.297 -12.093 1.00 92.50 90 LEU A C 1
ATOM 724 O O . LEU A 1 90 ? 7.486 0.030 -12.327 1.00 92.50 90 LEU A O 1
ATOM 728 N N . GLU A 1 91 ? 9.205 -1.379 -12.634 1.00 93.81 91 GLU A N 1
ATOM 729 C CA . GLU A 1 91 ? 8.470 -2.348 -13.451 1.00 93.81 91 GLU A CA 1
ATOM 730 C C . GLU A 1 91 ? 7.413 -3.073 -12.616 1.00 93.81 91 GLU A C 1
ATOM 732 O O . GLU A 1 91 ? 6.247 -3.080 -13.002 1.00 93.81 91 GLU A O 1
ATOM 737 N N . LEU A 1 92 ? 7.778 -3.569 -11.423 1.00 94.56 92 LEU A N 1
ATOM 738 C CA . LEU A 1 92 ? 6.814 -4.167 -10.498 1.00 94.56 92 LEU A CA 1
ATOM 739 C C . LEU A 1 92 ? 5.711 -3.168 -10.147 1.00 94.56 92 LEU A C 1
ATOM 741 O O . LEU A 1 92 ? 4.531 -3.502 -10.191 1.00 94.56 92 LEU A O 1
ATOM 745 N N . LYS A 1 93 ? 6.085 -1.925 -9.826 1.00 95.81 93 LYS A N 1
ATOM 746 C CA . LYS A 1 93 ? 5.130 -0.855 -9.525 1.00 95.81 93 LYS A CA 1
ATOM 747 C C . LYS A 1 93 ? 4.112 -0.678 -10.653 1.00 95.81 93 LYS A C 1
ATOM 749 O O . LYS A 1 93 ? 2.914 -0.638 -10.381 1.00 95.81 93 LYS A O 1
ATOM 754 N N . ARG A 1 94 ? 4.573 -0.591 -11.904 1.00 95.62 94 ARG A N 1
ATOM 755 C CA . ARG A 1 94 ? 3.716 -0.461 -13.091 1.00 95.62 94 ARG A CA 1
ATOM 756 C C . ARG A 1 94 ? 2.796 -1.672 -13.257 1.00 95.62 94 ARG A C 1
ATOM 758 O O . ARG A 1 94 ? 1.597 -1.502 -13.475 1.00 95.62 94 ARG A O 1
ATOM 765 N N . ASP A 1 95 ? 3.344 -2.875 -13.148 1.00 95.06 95 ASP A N 1
ATOM 766 C CA . ASP A 1 95 ? 2.596 -4.110 -13.376 1.00 95.06 95 ASP A CA 1
ATOM 767 C C . ASP A 1 95 ? 1.518 -4.303 -12.293 1.00 95.06 95 ASP A C 1
ATOM 769 O O . ASP A 1 95 ? 0.358 -4.584 -12.601 1.00 95.06 95 ASP A O 1
ATOM 773 N N . CYS A 1 96 ? 1.848 -4.028 -11.028 1.00 96.12 96 CYS A N 1
ATOM 774 C CA . CYS A 1 96 ? 0.886 -4.027 -9.928 1.00 96.12 96 CYS A CA 1
ATOM 775 C C . CYS A 1 96 ? -0.176 -2.931 -10.086 1.00 96.12 96 CYS A C 1
ATOM 777 O O . CYS A 1 96 ? -1.353 -3.201 -9.854 1.00 96.12 96 CYS A O 1
ATOM 779 N N . MET A 1 97 ? 0.187 -1.729 -10.550 1.00 96.06 97 MET A N 1
ATOM 780 C CA . MET A 1 97 ? -0.787 -0.671 -10.851 1.00 96.06 97 MET A CA 1
ATOM 781 C C . MET A 1 97 ? -1.835 -1.126 -11.872 1.00 96.06 97 MET A C 1
ATOM 783 O O . MET A 1 97 ? -3.020 -0.841 -11.687 1.00 96.06 97 MET A O 1
ATOM 787 N N . ALA A 1 98 ? -1.422 -1.849 -12.919 1.00 95.12 98 ALA A N 1
ATOM 788 C CA . ALA A 1 98 ? -2.337 -2.417 -13.910 1.00 95.12 98 ALA A CA 1
ATOM 789 C C . ALA A 1 98 ? -3.263 -3.490 -13.303 1.00 95.12 98 ALA A C 1
ATOM 791 O O . ALA A 1 98 ? -4.423 -3.595 -13.695 1.00 95.12 98 ALA A O 1
ATOM 792 N N . ALA A 1 99 ? -2.776 -4.228 -12.302 1.00 95.69 99 ALA A N 1
ATOM 793 C CA . ALA A 1 99 ? -3.544 -5.201 -11.526 1.00 95.69 99 ALA A CA 1
ATOM 794 C C . ALA A 1 99 ? -4.345 -4.591 -10.354 1.00 95.69 99 ALA A C 1
ATOM 796 O O . ALA A 1 99 ? -4.944 -5.330 -9.579 1.00 95.69 99 ALA A O 1
ATOM 797 N N . GLN A 1 100 ? -4.372 -3.260 -10.215 1.00 97.31 100 GLN A N 1
ATOM 798 C CA . GLN A 1 100 ? -5.004 -2.535 -9.102 1.00 97.31 100 GLN A CA 1
ATOM 799 C C . GLN A 1 100 ? -4.416 -2.836 -7.711 1.00 97.31 100 GLN A C 1
ATOM 801 O O . GLN A 1 100 ? -5.077 -2.647 -6.690 1.00 97.31 100 GLN A O 1
ATOM 806 N N . VAL A 1 101 ? -3.146 -3.239 -7.669 1.00 97.94 101 VAL A N 1
ATOM 807 C CA . VAL A 1 101 ? -2.384 -3.517 -6.449 1.00 97.94 101 VAL A CA 1
ATOM 808 C C . VAL A 1 101 ? -1.379 -2.398 -6.205 1.00 97.94 101 VAL A C 1
ATOM 810 O O . VAL A 1 101 ? -0.673 -1.947 -7.106 1.00 97.94 101 VAL A O 1
ATOM 813 N N . GLY A 1 102 ? -1.322 -1.909 -4.970 1.00 97.31 102 GLY A N 1
ATOM 814 C CA . GLY A 1 102 ? -0.420 -0.825 -4.601 1.00 97.31 102 GLY A CA 1
ATOM 815 C C . GLY A 1 102 ? 0.942 -1.322 -4.119 1.00 97.31 102 GLY A C 1
ATOM 816 O O . GLY A 1 102 ? 0.999 -2.176 -3.249 1.00 97.31 102 GLY A O 1
ATOM 817 N N . ILE A 1 103 ? 2.037 -0.754 -4.621 1.00 96.19 103 ILE A N 1
ATOM 818 C CA . ILE A 1 103 ? 3.399 -1.028 -4.129 1.00 96.19 103 ILE A CA 1
ATOM 819 C C . ILE A 1 103 ? 4.009 0.278 -3.630 1.00 96.19 103 ILE A C 1
ATOM 821 O O . ILE A 1 103 ? 4.053 1.245 -4.392 1.00 96.19 103 ILE A O 1
ATOM 825 N N . PHE A 1 104 ? 4.437 0.345 -2.370 1.00 95.50 104 PHE A N 1
ATOM 826 C CA . PHE A 1 104 ? 4.899 1.598 -1.766 1.00 95.50 104 PHE A CA 1
ATOM 827 C C . PHE A 1 104 ? 5.987 1.385 -0.715 1.00 95.50 104 PHE A C 1
ATOM 829 O O . PHE A 1 104 ? 6.195 0.282 -0.223 1.00 95.50 104 PHE A O 1
ATOM 836 N N . ASP A 1 105 ? 6.638 2.469 -0.313 1.00 93.31 105 ASP A N 1
ATOM 837 C CA . ASP A 1 105 ? 7.181 2.597 1.035 1.00 93.31 105 ASP A CA 1
ATOM 838 C C . ASP A 1 105 ? 6.071 3.053 2.010 1.00 93.31 105 ASP A C 1
ATOM 840 O O . ASP A 1 105 ? 4.917 3.284 1.628 1.00 93.31 105 ASP A O 1
ATOM 844 N N . ILE A 1 106 ? 6.391 3.188 3.301 1.00 92.81 106 ILE A N 1
ATOM 845 C CA . ILE A 1 106 ? 5.392 3.592 4.308 1.00 92.81 106 ILE A CA 1
ATOM 846 C C . ILE A 1 106 ? 4.807 4.977 3.986 1.00 92.81 106 ILE A C 1
ATOM 848 O O . ILE A 1 106 ? 3.592 5.170 4.065 1.00 92.81 106 ILE A O 1
ATOM 852 N N . GLY A 1 107 ? 5.651 5.941 3.606 1.00 93.81 107 GLY A N 1
ATOM 853 C CA . GLY A 1 107 ? 5.215 7.305 3.291 1.00 93.81 107 GLY A CA 1
ATOM 854 C C . GLY A 1 107 ? 4.315 7.364 2.055 1.00 93.81 107 GLY A C 1
ATOM 855 O O . GLY A 1 107 ? 3.272 8.021 2.068 1.00 93.81 107 GLY A O 1
ATOM 856 N N . GLY A 1 108 ? 4.676 6.623 1.011 1.00 95.94 108 GLY A N 1
ATOM 857 C CA . GLY A 1 108 ? 3.904 6.465 -0.210 1.00 95.94 108 GLY A CA 1
ATOM 858 C C . GLY A 1 108 ? 2.555 5.815 0.051 1.00 95.94 108 GLY A C 1
ATOM 859 O O . GLY A 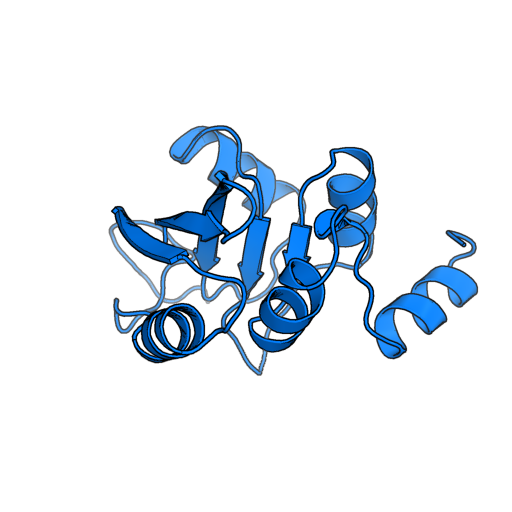1 108 ? 1.553 6.316 -0.450 1.00 95.94 108 GLY A O 1
ATOM 860 N N . PHE A 1 109 ? 2.487 4.781 0.896 1.00 97.12 109 PHE A N 1
ATOM 861 C CA . PHE A 1 109 ? 1.211 4.168 1.265 1.00 97.12 109 PHE A CA 1
ATOM 862 C C . PHE A 1 109 ? 0.305 5.147 2.018 1.00 97.12 109 PHE A C 1
ATOM 864 O O . PHE A 1 109 ? -0.867 5.293 1.668 1.00 97.12 109 PHE A O 1
ATOM 871 N N . MET A 1 110 ? 0.849 5.877 2.999 1.00 96.38 110 MET A N 1
ATOM 872 C CA . MET A 1 110 ? 0.105 6.913 3.725 1.00 96.38 110 MET A CA 1
ATOM 873 C C . MET A 1 110 ? -0.464 7.977 2.775 1.00 96.38 110 MET A C 1
ATOM 875 O O . MET A 1 110 ? -1.623 8.374 2.890 1.00 96.38 110 MET A O 1
ATOM 879 N N . ALA A 1 111 ? 0.317 8.427 1.794 1.00 97.00 111 ALA A N 1
ATOM 880 C CA . ALA A 1 111 ? -0.167 9.367 0.789 1.00 97.00 111 ALA A CA 1
ATOM 881 C C . ALA A 1 111 ? -1.206 8.727 -0.154 1.00 97.00 111 ALA A C 1
ATOM 883 O O . ALA A 1 111 ? -2.213 9.357 -0.488 1.00 97.00 111 ALA A O 1
ATOM 884 N N . ALA A 1 112 ? -1.002 7.467 -0.539 1.00 97.44 112 ALA A N 1
ATOM 885 C CA . ALA A 1 112 ? -1.851 6.726 -1.462 1.00 97.44 112 ALA A CA 1
ATOM 886 C C . ALA A 1 112 ? -3.274 6.526 -0.933 1.00 97.44 112 ALA A C 1
ATOM 888 O O . ALA A 1 112 ? -4.229 6.786 -1.664 1.00 97.44 112 ALA A O 1
ATOM 889 N N . ILE A 1 113 ? -3.443 6.140 0.336 1.00 97.00 113 ILE A N 1
ATOM 890 C CA . ILE A 1 113 ? -4.766 5.868 0.933 1.00 97.00 113 ILE A CA 1
ATOM 891 C C . ILE A 1 113 ? -5.641 7.119 1.117 1.00 97.00 113 ILE A C 1
ATOM 893 O O . ILE A 1 113 ? -6.814 7.017 1.475 1.00 97.00 113 ILE A O 1
ATOM 897 N N . ASN A 1 114 ? -5.107 8.315 0.842 1.00 96.38 114 ASN A N 1
ATOM 898 C CA . ASN A 1 114 ? -5.917 9.527 0.706 1.00 96.38 114 ASN A CA 1
ATOM 899 C C . ASN A 1 114 ? -6.667 9.600 -0.637 1.00 96.38 114 ASN A C 1
ATOM 901 O O . ASN A 1 114 ? -7.566 10.430 -0.786 1.00 96.38 114 ASN A O 1
ATOM 905 N N . LYS A 1 115 ? -6.319 8.751 -1.610 1.00 95.06 115 LYS A N 1
ATOM 906 C CA . LYS A 1 115 ? -6.968 8.650 -2.920 1.00 95.06 115 LYS A CA 1
ATOM 907 C C . LYS A 1 115 ? -7.914 7.452 -2.969 1.00 95.06 115 LYS A C 1
ATOM 909 O O . LYS A 1 115 ? -7.691 6.438 -2.318 1.00 95.06 115 LYS A O 1
ATOM 914 N N . ARG A 1 116 ? -8.956 7.556 -3.800 1.00 92.69 116 ARG A N 1
ATOM 915 C CA . ARG A 1 116 ? -9.872 6.439 -4.087 1.00 92.69 116 ARG A CA 1
ATOM 916 C C . ARG A 1 116 ? -9.134 5.280 -4.764 1.00 92.69 116 ARG A C 1
ATOM 918 O O . ARG A 1 116 ? -9.228 4.143 -4.310 1.00 92.69 116 ARG A O 1
ATOM 925 N N . ASP A 1 117 ? -8.367 5.603 -5.799 1.00 95.94 117 ASP A N 1
ATOM 926 C CA . ASP A 1 117 ? -7.576 4.649 -6.575 1.00 95.94 117 ASP A CA 1
ATOM 927 C C . ASP A 1 117 ? -6.136 4.635 -6.046 1.00 95.94 117 ASP A C 1
ATOM 929 O O . ASP A 1 117 ? -5.196 5.069 -6.707 1.00 95.94 117 ASP A O 1
ATOM 933 N N . TYR A 1 118 ? -5.967 4.220 -4.785 1.00 96.81 118 TYR A N 1
ATOM 934 C CA . TYR A 1 118 ? -4.686 4.314 -4.070 1.00 96.81 118 TYR A CA 1
ATOM 935 C C . TYR A 1 118 ? -3.530 3.654 -4.838 1.00 96.81 118 TYR A C 1
ATOM 937 O O . TYR A 1 118 ? -2.415 4.172 -4.818 1.00 96.81 118 TYR A O 1
ATOM 945 N N . TRP A 1 119 ? -3.790 2.555 -5.557 1.00 97.69 119 TRP A N 1
ATOM 946 C CA . TRP A 1 119 ? -2.775 1.821 -6.315 1.00 97.69 119 TRP A CA 1
ATOM 947 C C . TRP A 1 119 ? -2.097 2.697 -7.371 1.00 97.69 119 TRP A C 1
ATOM 949 O O . TRP A 1 119 ? -0.920 2.492 -7.640 1.00 97.69 119 TRP A O 1
ATOM 959 N N . THR A 1 120 ? -2.772 3.727 -7.897 1.00 96.69 120 THR A N 1
ATOM 960 C CA . THR A 1 120 ? -2.214 4.622 -8.923 1.00 96.69 120 THR A CA 1
ATOM 961 C C . THR A 1 120 ? -1.300 5.713 -8.359 1.00 96.69 120 THR A C 1
ATOM 963 O O . THR A 1 120 ? -0.863 6.599 -9.099 1.00 96.69 120 THR A O 1
ATOM 966 N N . TYR A 1 121 ? -1.071 5.751 -7.044 1.00 97.38 121 TYR A N 1
ATOM 967 C CA . TYR A 1 121 ? -0.230 6.775 -6.440 1.00 97.38 121 TYR A CA 1
ATOM 968 C C . TYR A 1 121 ? 1.241 6.585 -6.833 1.00 97.38 121 TYR A C 1
ATOM 970 O O . TYR A 1 121 ? 1.829 5.527 -6.607 1.00 97.38 121 TYR A O 1
ATOM 978 N N . LEU A 1 122 ? 1.823 7.657 -7.371 1.00 96.50 122 LEU A N 1
ATOM 979 C CA . LEU A 1 122 ? 3.240 7.805 -7.677 1.00 96.50 122 LEU A CA 1
ATOM 980 C C . LEU A 1 122 ? 3.764 9.046 -6.947 1.00 96.50 122 LEU A C 1
ATOM 982 O O . LEU A 1 122 ? 3.120 10.104 -6.966 1.00 96.50 122 LEU A O 1
ATOM 986 N N . THR A 1 123 ? 4.936 8.918 -6.339 1.00 94.81 123 THR A N 1
ATOM 987 C CA . THR A 1 123 ? 5.771 10.042 -5.906 1.00 94.81 123 THR A CA 1
ATOM 988 C C . THR A 1 123 ? 6.251 10.841 -7.118 1.00 94.81 123 THR A C 1
ATOM 990 O O . THR A 1 123 ? 6.191 10.368 -8.254 1.00 94.81 123 THR A O 1
ATOM 993 N N . ASP A 1 124 ? 6.733 12.066 -6.908 1.00 94.62 124 ASP A N 1
ATOM 994 C CA . ASP A 1 124 ? 7.224 12.885 -8.025 1.00 94.62 124 ASP A CA 1
ATOM 995 C C . ASP A 1 124 ? 8.437 12.243 -8.714 1.00 94.62 124 ASP A C 1
ATOM 997 O O . ASP A 1 124 ? 8.488 12.204 -9.940 1.00 94.62 124 ASP A O 1
ATOM 1001 N N . TYR A 1 125 ? 9.318 11.602 -7.940 1.00 92.94 125 TYR A N 1
ATOM 1002 C CA . TYR A 1 125 ? 10.417 10.798 -8.475 1.00 92.94 125 TYR A CA 1
ATOM 1003 C C . TYR A 1 125 ? 9.927 9.667 -9.394 1.00 92.94 125 TYR A C 1
ATOM 1005 O O . TYR A 1 125 ? 10.426 9.505 -10.507 1.00 92.94 125 TYR A O 1
ATOM 1013 N N . GLU A 1 126 ? 8.932 8.889 -8.958 1.00 95.00 126 GLU A N 1
ATOM 1014 C CA . GLU A 1 126 ? 8.396 7.794 -9.772 1.00 95.00 126 GLU A CA 1
ATOM 1015 C C . GLU A 1 126 ? 7.695 8.311 -11.032 1.00 95.00 126 GLU A C 1
ATOM 1017 O O . GLU A 1 126 ? 7.844 7.709 -12.091 1.00 95.00 126 GLU A O 1
ATOM 1022 N N . LYS A 1 127 ? 6.976 9.440 -10.957 1.00 95.81 127 LYS A N 1
ATOM 1023 C CA . LYS A 1 127 ? 6.365 10.065 -12.144 1.00 95.81 127 LYS A CA 1
ATOM 1024 C C . LYS A 1 127 ? 7.417 10.457 -13.173 1.00 95.81 127 LYS A C 1
ATOM 1026 O O . LYS A 1 127 ? 7.216 10.210 -14.361 1.00 95.81 127 LYS A O 1
ATOM 1031 N N . ASP A 1 128 ? 8.514 11.065 -12.732 1.00 96.19 128 ASP A N 1
ATOM 1032 C CA . ASP A 1 128 ? 9.591 11.481 -13.627 1.00 96.19 128 ASP A CA 1
ATOM 1033 C C . ASP A 1 128 ? 10.248 10.265 -14.283 1.00 96.19 128 ASP A C 1
ATOM 1035 O O . ASP A 1 128 ? 10.396 10.231 -15.504 1.00 96.19 128 ASP A O 1
ATOM 1039 N N . LYS A 1 129 ? 10.508 9.200 -13.516 1.00 95.06 129 LYS A N 1
ATOM 1040 C CA . LYS A 1 129 ? 11.030 7.943 -14.068 1.00 95.06 129 LYS A CA 1
ATOM 1041 C C . LYS A 1 129 ? 10.065 7.271 -15.043 1.00 95.06 129 LYS A C 1
ATOM 1043 O O . LYS A 1 129 ? 10.488 6.806 -16.095 1.00 95.06 129 LYS A O 1
ATOM 1048 N N . PHE A 1 130 ? 8.769 7.252 -14.744 1.00 95.00 130 PHE A N 1
ATOM 1049 C CA . PHE A 1 130 ? 7.759 6.695 -15.650 1.00 95.00 130 PHE A CA 1
ATOM 1050 C C . PHE A 1 130 ? 7.724 7.448 -16.985 1.00 95.00 130 PHE A C 1
ATOM 1052 O O . PHE A 1 130 ? 7.602 6.822 -18.036 1.00 95.00 130 PHE A O 1
ATOM 1059 N N . ARG A 1 131 ? 7.883 8.777 -16.963 1.00 94.94 131 ARG A N 1
ATOM 1060 C CA . ARG A 1 131 ? 8.004 9.590 -18.183 1.00 94.94 131 ARG A CA 1
ATOM 1061 C C . ARG A 1 131 ? 9.286 9.281 -18.949 1.00 94.94 131 ARG A C 1
ATOM 1063 O O . ARG A 1 131 ? 9.218 9.111 -20.161 1.00 94.94 131 ARG A O 1
ATOM 1070 N N . GLU A 1 132 ? 10.425 9.174 -18.260 1.00 94.38 132 GLU A N 1
ATOM 1071 C CA . GLU A 1 132 ? 11.711 8.798 -18.871 1.00 94.38 132 GLU A CA 1
ATOM 1072 C C . GLU A 1 132 ? 11.638 7.435 -19.581 1.00 94.38 132 GLU A C 1
ATOM 1074 O O . GLU A 1 132 ? 12.200 7.278 -20.663 1.00 94.38 132 GLU A O 1
ATOM 1079 N N . TYR A 1 133 ? 10.908 6.468 -19.014 1.00 92.44 133 TYR A N 1
ATOM 1080 C CA . TYR A 1 133 ? 10.701 5.145 -19.616 1.00 92.44 133 TYR A CA 1
ATOM 1081 C C . TYR A 1 133 ? 9.576 5.082 -20.662 1.00 92.44 133 TYR A C 1
ATOM 1083 O O . TYR A 1 133 ? 9.394 4.039 -21.291 1.00 92.44 133 TYR A O 1
ATOM 1091 N N . GLY A 1 134 ? 8.819 6.165 -20.866 1.00 92.56 134 GLY A N 1
ATOM 1092 C CA . GLY A 1 134 ? 7.700 6.199 -21.812 1.00 92.56 134 GLY A CA 1
ATOM 1093 C C . GLY A 1 134 ? 6.467 5.408 -21.357 1.00 92.56 134 GLY A C 1
ATOM 1094 O O . GLY A 1 134 ? 5.732 4.890 -22.192 1.00 92.56 134 GLY A O 1
ATOM 1095 N N . TRP A 1 135 ? 6.244 5.288 -20.046 1.00 90.12 135 TRP A N 1
ATOM 1096 C CA . TRP A 1 135 ? 5.084 4.605 -19.446 1.00 90.12 135 TRP A CA 1
ATOM 1097 C C . TRP A 1 135 ? 3.957 5.561 -19.021 1.00 90.12 135 TRP A C 1
ATOM 1099 O O . TRP A 1 135 ? 3.030 5.136 -18.330 1.00 90.12 135 TRP A O 1
ATOM 1109 N N . ALA A 1 136 ? 4.075 6.844 -19.372 1.00 65.19 136 ALA A N 1
ATOM 1110 C CA . ALA A 1 136 ? 3.151 7.914 -18.994 1.00 65.19 136 ALA A CA 1
ATOM 1111 C C . ALA A 1 136 ? 1.972 8.064 -19.963 1.00 65.19 136 ALA A C 1
ATOM 1113 O O . ALA A 1 136 ? 2.192 7.934 -21.188 1.00 65.19 136 ALA A O 1
#

Organism: Vibrio mimicus (NCBI:txid674)

Foldseek 3Di:
DQDDDPPDSFADPVQDPVVLLVCLVPAPQWPDWDDPDRQWIWTQGPVRDTFTEGETQDQEDEPVNVVVCCVVPNDGQEYEHADPNHAYDLVRLLVCLVVLHAYYHSVLQSVLSVDPSSSPGDDPVSVVVCVVVVVD

Secondary structure (DSSP, 8-state):
-----SS-TTS-TTS--HHHHHHHHH-TTEEEEEEEETTEEEEEETTS-EEEEEEE--SEE-HHHHHHHHHHH-S-SEEEE--SS-EE-HHHHHHHHHTT-EEEEHHHHHHHTTSTTGGG---HHHHHHHHHTT--

pLDDT: mean 88.85, std 12.73, range [36.62, 98.19]

Radius of gyration: 14.26 Å; chains: 1; bounding box: 38×32×37 Å

Sequence (136 aa):
MPAHNDNFPWMSYYGNYKFFEQRMNEHSKVNSCRQLDAGLYSIELNTGKTLKVFICECYSFGTAEYVESCENYGSLDAVIISSNWCGYSLELKRDCMAAQVGIFDIGGFMAAINKRDYWTYLTDYEKDKFREYGWA